Protein AF-A0A8T5AY07-F1 (afdb_monomer)

Sequence (120 aa):
MAVQFAESKLLDCYRVVYEAEKAGANVSGLLKVLNEAGWLLSRAKLAYSNGDLNLAYEYALNCSQKLEGIASQADNLRLEAEHAGRMDFLINYVGSAVGSLAVAVGGYAVWILLKRRENP

Structure (mmCIF, N/CA/C/O backbone):
data_AF-A0A8T5AY07-F1
#
_entry.id   AF-A0A8T5AY07-F1
#
loop_
_atom_site.group_PDB
_atom_site.id
_atom_site.type_symbol
_atom_site.label_atom_id
_atom_site.label_alt_id
_atom_site.label_comp_id
_atom_site.label_asym_id
_atom_site.label_entity_id
_atom_site.label_seq_id
_atom_site.pdbx_PDB_ins_code
_atom_site.Cartn_x
_atom_site.Cartn_y
_atom_site.Cartn_z
_atom_site.occupancy
_atom_site.B_iso_or_equiv
_atom_site.auth_seq_id
_atom_site.auth_comp_id
_atom_site.auth_asym_id
_atom_site.auth_atom_id
_atom_site.pdbx_PDB_model_num
ATOM 1 N N . MET A 1 1 ? -20.041 -1.968 9.993 1.00 73.69 1 MET A N 1
ATOM 2 C CA . MET A 1 1 ? -19.260 -1.649 11.215 1.00 73.69 1 MET A CA 1
ATOM 3 C C . MET A 1 1 ? -17.946 -0.997 10.808 1.00 73.69 1 MET A C 1
ATOM 5 O O . MET A 1 1 ? -17.352 -1.456 9.842 1.00 73.69 1 MET A O 1
ATOM 9 N N . ALA A 1 2 ? -17.487 0.035 11.523 1.00 85.75 2 ALA A N 1
ATOM 10 C CA . ALA A 1 2 ? -16.261 0.774 11.183 1.00 85.75 2 ALA A CA 1
ATOM 11 C C . ALA A 1 2 ? -14.998 -0.109 11.161 1.00 85.75 2 ALA A C 1
ATOM 13 O O . ALA A 1 2 ? -14.164 0.035 10.275 1.00 85.75 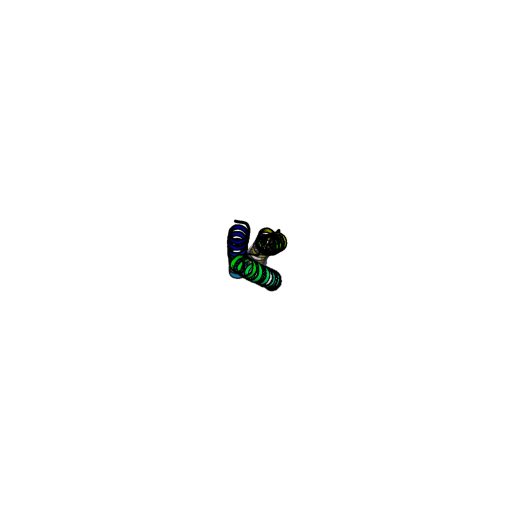2 ALA A O 1
ATOM 14 N N . VAL A 1 3 ? -14.899 -1.082 12.075 1.00 89.25 3 VAL A N 1
ATOM 15 C CA . VAL A 1 3 ? -13.772 -2.031 12.144 1.00 89.25 3 VAL A CA 1
ATOM 16 C C . VAL A 1 3 ? -13.669 -2.892 10.880 1.00 89.25 3 VAL A C 1
ATOM 18 O O . VAL A 1 3 ? -12.589 -3.012 10.314 1.00 89.25 3 VAL A O 1
ATOM 21 N N . GLN A 1 4 ? -14.790 -3.437 10.394 1.00 92.56 4 GLN A N 1
ATOM 22 C CA . GLN A 1 4 ? -14.816 -4.225 9.152 1.00 92.56 4 GLN A CA 1
ATOM 23 C C . GLN A 1 4 ? -14.475 -3.375 7.922 1.00 92.56 4 GLN A C 1
ATOM 25 O O . GLN A 1 4 ? -13.795 -3.845 7.015 1.00 92.56 4 GLN A O 1
ATOM 30 N N . PHE A 1 5 ? -14.922 -2.116 7.895 1.00 92.00 5 PHE A N 1
ATOM 31 C CA . PHE A 1 5 ? -14.569 -1.190 6.820 1.00 92.00 5 PHE A CA 1
ATOM 32 C C . PHE A 1 5 ? -13.061 -0.903 6.799 1.00 92.00 5 PHE A C 1
ATOM 34 O O . PHE A 1 5 ? -12.429 -1.014 5.751 1.00 92.00 5 PHE A O 1
ATOM 41 N N . ALA A 1 6 ? -12.475 -0.606 7.962 1.00 91.94 6 ALA A N 1
ATOM 42 C CA . ALA A 1 6 ? -11.038 -0.392 8.099 1.00 91.94 6 ALA A CA 1
ATOM 43 C C . ALA A 1 6 ? -10.229 -1.646 7.719 1.00 91.94 6 ALA A C 1
ATOM 45 O O . ALA A 1 6 ? -9.196 -1.535 7.067 1.00 91.94 6 ALA A O 1
ATOM 46 N N . GLU A 1 7 ? -10.716 -2.837 8.075 1.00 94.38 7 GLU A N 1
ATOM 47 C CA . GLU A 1 7 ? -10.111 -4.114 7.685 1.00 94.38 7 GLU A CA 1
ATOM 48 C C . GLU A 1 7 ? -10.115 -4.329 6.170 1.00 94.38 7 GLU A C 1
ATOM 50 O O . GLU A 1 7 ? -9.065 -4.615 5.598 1.00 94.38 7 GLU A O 1
ATOM 55 N N . SER A 1 8 ? -11.259 -4.127 5.511 1.00 94.38 8 SER A N 1
ATOM 56 C CA . SER A 1 8 ? -11.348 -4.213 4.048 1.00 94.38 8 SER A CA 1
ATOM 57 C C . SER A 1 8 ? -10.389 -3.231 3.379 1.00 94.38 8 SER A C 1
ATOM 59 O O . SER A 1 8 ? -9.634 -3.615 2.491 1.00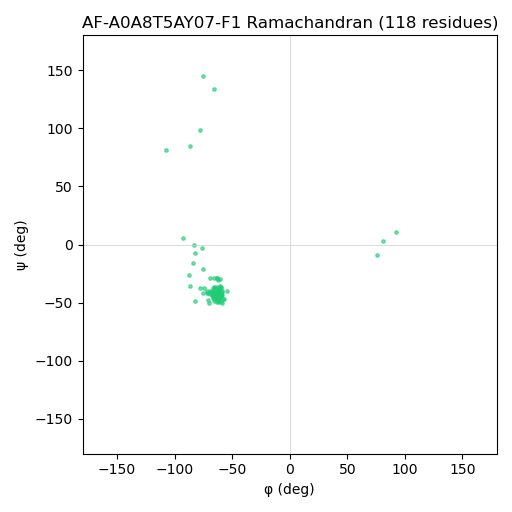 94.38 8 SER A O 1
ATOM 61 N N . LYS A 1 9 ? -10.368 -1.976 3.843 1.00 93.81 9 LYS A N 1
ATOM 62 C CA . LYS A 1 9 ? -9.495 -0.934 3.290 1.00 93.81 9 LYS A CA 1
ATOM 63 C C . LYS A 1 9 ? -8.015 -1.283 3.471 1.00 93.81 9 LYS A C 1
ATOM 65 O O . LYS A 1 9 ? -7.223 -1.081 2.557 1.00 93.81 9 LYS A O 1
ATOM 70 N N . LEU A 1 10 ? -7.640 -1.837 4.626 1.00 94.12 10 LEU A N 1
ATOM 71 C CA . LEU A 1 10 ? -6.270 -2.274 4.896 1.00 94.12 10 LEU A CA 1
ATOM 72 C C . LEU A 1 10 ? -5.845 -3.399 3.946 1.00 94.12 10 LEU A C 1
ATOM 74 O O . LEU A 1 10 ? -4.756 -3.332 3.379 1.00 94.12 10 LEU A O 1
ATOM 78 N N . LEU A 1 11 ? -6.704 -4.402 3.746 1.00 94.94 11 LEU A N 1
ATOM 79 C CA . LEU A 1 11 ? -6.448 -5.509 2.819 1.00 94.94 11 LEU A CA 1
ATOM 80 C C . LEU A 1 11 ? -6.318 -5.024 1.370 1.00 94.94 11 LEU A C 1
ATOM 82 O O . LEU A 1 11 ? -5.425 -5.474 0.650 1.00 94.94 11 LEU A O 1
ATOM 86 N N . ASP A 1 12 ? -7.156 -4.074 0.957 1.00 94.06 12 ASP A N 1
ATOM 87 C CA . ASP A 1 12 ? -7.069 -3.455 -0.365 1.00 94.06 12 ASP A CA 1
ATOM 88 C C . ASP A 1 12 ? -5.741 -2.720 -0.549 1.00 94.06 12 ASP A C 1
ATOM 90 O O . ASP A 1 12 ? -5.049 -2.944 -1.541 1.00 94.06 12 ASP A O 1
ATOM 94 N N . CYS A 1 13 ? -5.324 -1.912 0.429 1.00 93.06 13 CYS A N 1
ATOM 95 C CA . CYS A 1 13 ? -4.035 -1.230 0.367 1.00 93.06 13 CYS A CA 1
ATOM 96 C C . CYS A 1 13 ? -2.851 -2.210 0.361 1.00 93.06 13 CYS A C 1
ATOM 98 O O . CYS A 1 13 ? -1.909 -1.994 -0.397 1.00 93.06 13 CYS A O 1
ATOM 100 N N . TYR A 1 14 ? -2.901 -3.302 1.133 1.00 93.75 14 TYR A N 1
ATOM 101 C CA . TYR A 1 14 ? -1.878 -4.355 1.078 1.00 93.75 14 TYR A CA 1
ATOM 102 C C . TYR A 1 14 ? -1.760 -4.964 -0.317 1.00 93.75 14 TYR A C 1
ATOM 104 O O . TYR A 1 14 ? -0.653 -5.156 -0.811 1.00 93.75 14 TYR A O 1
ATOM 112 N N . ARG A 1 15 ? -2.894 -5.239 -0.966 1.00 94.88 15 ARG A N 1
ATOM 113 C CA . ARG A 1 15 ? -2.927 -5.797 -2.318 1.00 94.88 15 ARG A CA 1
ATOM 114 C C . ARG A 1 15 ? -2.314 -4.848 -3.348 1.00 94.88 15 ARG A C 1
ATOM 116 O O . ARG A 1 15 ? -1.477 -5.291 -4.125 1.00 94.88 15 ARG A O 1
ATOM 123 N N . VAL A 1 16 ? -2.670 -3.562 -3.331 1.00 94.12 16 VAL A N 1
ATOM 124 C CA . VAL A 1 16 ? -2.098 -2.583 -4.278 1.00 94.12 16 VAL A CA 1
ATOM 125 C C . VAL A 1 16 ? -0.595 -2.398 -4.037 1.00 94.12 16 VAL A C 1
ATOM 127 O O . VAL A 1 16 ? 0.188 -2.382 -4.983 1.00 94.12 16 VAL A O 1
ATOM 130 N N . VAL A 1 17 ? -0.162 -2.331 -2.774 1.00 94.25 17 VAL A N 1
ATOM 131 C CA . VAL A 1 17 ? 1.267 -2.257 -2.431 1.00 94.25 17 VAL A CA 1
ATOM 132 C C . VAL A 1 17 ? 2.018 -3.506 -2.898 1.00 94.25 17 VAL A C 1
ATOM 134 O O . VAL A 1 17 ? 3.106 -3.388 -3.451 1.00 94.25 17 VAL A O 1
ATOM 137 N N . TYR A 1 18 ? 1.428 -4.691 -2.751 1.00 93.81 18 TYR A N 1
ATOM 138 C CA . TYR A 1 18 ? 2.011 -5.934 -3.253 1.00 93.81 18 TYR A CA 1
ATOM 139 C C . TYR A 1 18 ? 2.134 -5.954 -4.787 1.00 93.81 18 TYR A C 1
ATOM 141 O O . TYR A 1 18 ? 3.137 -6.418 -5.326 1.00 93.81 18 TYR A O 1
ATOM 149 N N . GLU A 1 19 ? 1.151 -5.417 -5.515 1.00 92.56 19 GLU A N 1
ATOM 150 C CA . GLU A 1 19 ? 1.254 -5.266 -6.972 1.00 92.56 19 GLU A CA 1
ATOM 151 C C . GLU A 1 19 ? 2.375 -4.302 -7.380 1.00 92.56 19 GLU A C 1
ATOM 153 O O . GLU A 1 19 ? 3.097 -4.581 -8.339 1.00 92.56 19 GLU A O 1
ATOM 158 N N . ALA A 1 20 ? 2.559 -3.205 -6.640 1.00 91.69 20 ALA A N 1
ATOM 159 C CA . ALA A 1 20 ? 3.665 -2.277 -6.857 1.00 91.69 20 ALA A CA 1
ATOM 160 C C . ALA A 1 20 ? 5.028 -2.942 -6.598 1.00 91.69 20 ALA A C 1
ATOM 162 O O . ALA A 1 20 ? 5.941 -2.819 -7.414 1.00 91.69 20 ALA A O 1
ATOM 163 N N . GLU A 1 21 ? 5.156 -3.712 -5.514 1.00 92.62 21 GLU A N 1
ATOM 164 C CA . GLU A 1 21 ? 6.363 -4.490 -5.208 1.00 92.62 21 GLU A CA 1
ATOM 165 C C . GLU A 1 21 ? 6.675 -5.507 -6.312 1.00 92.62 21 GLU A C 1
ATOM 167 O O . GLU A 1 21 ? 7.816 -5.616 -6.759 1.00 92.62 21 GLU A O 1
ATOM 172 N N . LYS A 1 22 ? 5.655 -6.214 -6.814 1.00 91.56 22 LYS A N 1
ATOM 173 C CA . LYS A 1 22 ? 5.802 -7.183 -7.907 1.00 91.56 22 LYS A CA 1
ATOM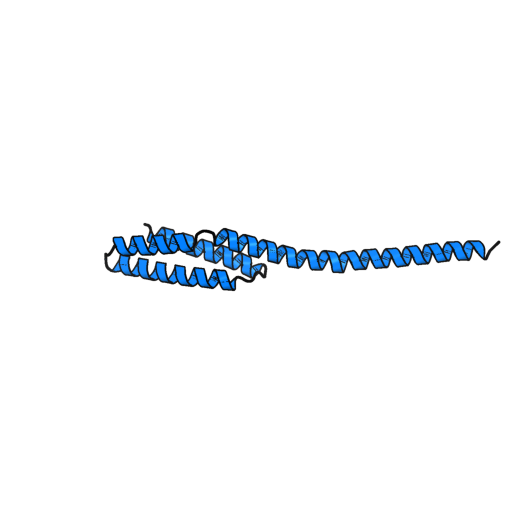 174 C C . LYS A 1 22 ? 6.284 -6.535 -9.209 1.00 91.56 22 LYS A C 1
ATOM 176 O O . LYS A 1 22 ? 6.974 -7.189 -9.988 1.00 91.56 22 LYS A O 1
ATOM 181 N N . ALA A 1 23 ? 5.944 -5.268 -9.440 1.00 88.69 23 ALA A N 1
ATOM 182 C CA . ALA A 1 23 ? 6.474 -4.482 -10.554 1.00 88.69 23 ALA A CA 1
ATOM 183 C C . ALA A 1 23 ? 7.919 -3.993 -10.328 1.00 88.69 23 ALA A C 1
ATOM 185 O O . ALA A 1 23 ? 8.499 -3.380 -11.219 1.00 88.69 23 ALA A O 1
ATOM 186 N N . GLY A 1 24 ? 8.513 -4.272 -9.162 1.00 86.56 24 GLY A N 1
ATOM 187 C CA . GLY A 1 24 ? 9.870 -3.872 -8.795 1.00 86.56 24 GLY A CA 1
ATOM 188 C C . GLY A 1 24 ? 9.949 -2.536 -8.057 1.00 86.56 24 GLY A C 1
ATOM 189 O O . GLY A 1 24 ? 11.044 -1.999 -7.890 1.00 86.56 24 GLY A O 1
ATOM 190 N N . ALA A 1 25 ? 8.818 -1.978 -7.617 1.00 91.62 25 ALA A N 1
ATOM 191 C CA . ALA A 1 25 ? 8.810 -0.703 -6.918 1.00 91.62 25 ALA A CA 1
ATOM 192 C C . ALA A 1 25 ? 9.299 -0.828 -5.466 1.00 91.62 25 ALA A C 1
ATOM 194 O O . ALA A 1 25 ? 9.020 -1.807 -4.771 1.00 91.62 25 ALA A O 1
ATOM 195 N N . ASN A 1 26 ? 9.993 0.199 -4.965 1.00 91.06 26 ASN A N 1
ATOM 196 C CA . ASN A 1 26 ? 10.416 0.238 -3.566 1.00 91.06 26 ASN A CA 1
ATOM 197 C C . ASN A 1 26 ? 9.245 0.623 -2.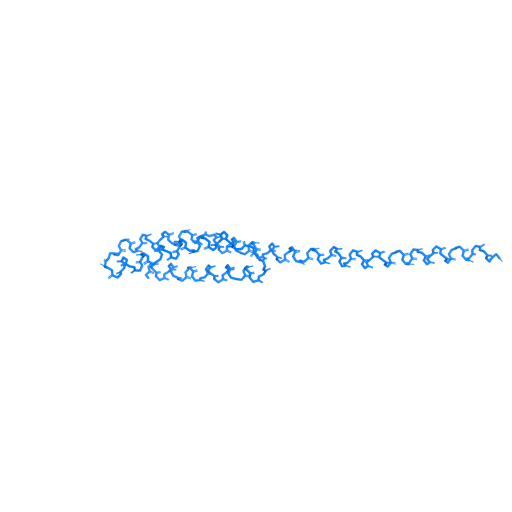649 1.00 91.06 26 ASN A C 1
ATOM 199 O O . ASN A 1 26 ? 8.949 1.799 -2.442 1.00 91.06 26 ASN A O 1
ATOM 203 N N . VAL A 1 27 ? 8.620 -0.384 -2.045 1.00 93.94 27 VAL A N 1
ATOM 204 C CA . VAL A 1 27 ? 7.439 -0.218 -1.185 1.00 93.94 27 VAL A CA 1
ATOM 205 C C . VAL A 1 27 ? 7.750 -0.061 0.307 1.00 93.94 27 VAL A C 1
ATOM 207 O O . VAL A 1 27 ? 6.831 0.009 1.122 1.00 93.94 27 VAL A O 1
ATOM 210 N N . SER A 1 28 ? 9.024 0.026 0.701 1.00 92.38 28 SER A N 1
ATOM 211 C CA . SER A 1 28 ? 9.446 0.006 2.115 1.00 92.38 28 SER A CA 1
ATOM 212 C C . SER A 1 28 ? 8.753 1.078 2.971 1.00 92.38 28 SER A C 1
ATOM 214 O O . SER A 1 28 ? 8.349 0.822 4.107 1.00 92.38 28 SER A O 1
ATOM 216 N N . GLY A 1 29 ? 8.573 2.281 2.414 1.00 91.19 29 GLY A N 1
ATOM 217 C CA . GLY A 1 29 ? 7.855 3.373 3.076 1.00 91.19 29 GLY A CA 1
ATOM 218 C C . GLY A 1 29 ? 6.364 3.079 3.263 1.00 91.19 29 GLY A C 1
ATOM 219 O O . GLY A 1 29 ? 5.820 3.320 4.340 1.00 91.19 29 GLY A O 1
ATOM 220 N N . LEU A 1 30 ? 5.721 2.492 2.250 1.00 92.94 30 LEU A N 1
ATOM 221 C CA . LEU A 1 30 ? 4.299 2.139 2.285 1.00 92.94 30 LEU A CA 1
ATOM 222 C C . LEU A 1 30 ? 4.027 0.990 3.261 1.00 92.94 30 LEU A C 1
ATOM 224 O O . LEU A 1 30 ? 3.068 1.052 4.029 1.00 92.94 30 LEU A O 1
ATOM 228 N N . LEU A 1 31 ? 4.909 -0.014 3.308 1.00 92.88 31 LEU A N 1
ATOM 229 C CA . LEU A 1 31 ? 4.823 -1.119 4.268 1.00 92.88 31 LEU A CA 1
ATOM 230 C C . LEU A 1 31 ? 4.887 -0.637 5.720 1.00 92.88 31 LEU A C 1
ATOM 232 O O . LEU A 1 31 ? 4.175 -1.168 6.573 1.00 92.88 31 LEU A O 1
ATOM 236 N N . LYS A 1 32 ? 5.685 0.397 6.014 1.00 94.00 32 LYS A N 1
ATOM 237 C CA . LYS A 1 32 ? 5.738 0.987 7.358 1.00 94.00 32 LYS A CA 1
ATOM 238 C C . LYS A 1 32 ? 4.385 1.578 7.767 1.00 94.00 32 LYS A C 1
ATOM 240 O O . LYS A 1 32 ? 3.921 1.323 8.877 1.00 94.00 32 LYS A O 1
ATOM 245 N N . VAL A 1 33 ? 3.731 2.307 6.861 1.00 94.12 33 VAL A N 1
ATOM 246 C CA . VAL A 1 33 ? 2.401 2.886 7.114 1.00 94.12 33 VAL A CA 1
ATOM 247 C C . VAL A 1 33 ? 1.338 1.795 7.256 1.00 94.12 33 VAL A C 1
ATOM 249 O O . VAL A 1 33 ? 0.522 1.859 8.175 1.00 94.12 33 VAL A O 1
ATOM 252 N N . LEU A 1 34 ? 1.376 0.764 6.405 1.00 93.94 34 LEU A N 1
ATOM 253 C CA . LEU A 1 34 ? 0.476 -0.390 6.504 1.00 93.94 34 LEU A CA 1
ATOM 254 C C . LEU A 1 34 ? 0.611 -1.111 7.848 1.00 93.94 34 LEU A C 1
ATOM 256 O O . LEU A 1 34 ? -0.395 -1.474 8.454 1.00 93.94 34 LEU A O 1
ATOM 260 N N . ASN A 1 35 ? 1.837 -1.263 8.349 1.00 94.75 35 ASN A N 1
ATOM 261 C CA . ASN A 1 35 ? 2.086 -1.885 9.643 1.00 94.75 35 ASN A CA 1
ATOM 262 C C . ASN A 1 35 ? 1.497 -1.058 10.802 1.00 94.75 35 ASN A C 1
ATOM 264 O O . ASN A 1 35 ? 0.841 -1.598 11.693 1.00 94.75 35 ASN A O 1
ATOM 268 N N . GLU A 1 36 ? 1.666 0.267 10.770 1.00 94.62 36 GLU A N 1
ATOM 269 C CA . GLU A 1 36 ? 1.050 1.167 11.754 1.00 94.62 36 GLU A CA 1
ATOM 270 C C . GLU A 1 36 ? -0.487 1.117 11.701 1.00 94.62 36 GLU A C 1
ATOM 272 O O . GLU A 1 36 ? -1.148 1.080 12.742 1.00 94.62 36 GLU A O 1
ATOM 277 N N . ALA A 1 37 ? -1.068 1.072 10.499 1.00 94.06 37 ALA A N 1
ATOM 278 C CA . ALA A 1 37 ? -2.509 0.927 10.307 1.00 94.06 37 ALA A CA 1
ATOM 279 C C . ALA A 1 37 ? -3.026 -0.436 10.811 1.00 94.06 37 ALA A C 1
ATOM 281 O O . ALA A 1 37 ? -4.052 -0.498 11.493 1.00 94.06 37 ALA A O 1
ATOM 282 N N . GLY A 1 38 ? -2.288 -1.523 10.570 1.00 94.25 38 GLY A N 1
ATOM 283 C CA . GLY A 1 38 ? -2.599 -2.856 11.097 1.00 94.25 38 GLY A CA 1
ATOM 284 C C . GLY A 1 38 ? -2.601 -2.909 12.625 1.00 94.25 38 GLY A C 1
ATOM 285 O O . GLY A 1 38 ? -3.455 -3.561 13.239 1.00 94.25 38 GLY A O 1
ATOM 286 N N . TRP A 1 39 ? -1.711 -2.152 13.264 1.00 95.56 39 TRP A N 1
ATOM 287 C CA . TRP A 1 39 ? -1.698 -2.027 14.716 1.00 95.56 39 TRP A CA 1
ATOM 288 C C . TRP A 1 39 ? -2.920 -1.267 15.256 1.00 95.56 39 TRP A C 1
ATOM 290 O O . TRP A 1 39 ? -3.535 -1.703 16.233 1.00 95.56 39 TRP A O 1
ATOM 300 N N . LEU A 1 40 ? -3.337 -0.184 14.589 1.00 95.00 40 LEU A N 1
ATOM 301 C CA . LEU A 1 40 ? -4.581 0.525 14.921 1.00 95.00 40 LEU A CA 1
ATOM 302 C C . LEU A 1 40 ? -5.809 -0.376 14.757 1.00 95.00 40 LEU A C 1
ATOM 304 O O . LEU A 1 40 ? -6.661 -0.408 15.641 1.00 95.00 40 LEU A O 1
ATOM 308 N N . LEU A 1 41 ? -5.882 -1.157 13.676 1.00 94.81 41 LEU A N 1
ATOM 309 C CA . LEU A 1 41 ? -6.973 -2.110 13.465 1.00 94.81 41 LEU A CA 1
ATOM 310 C C . LEU A 1 41 ? -7.019 -3.179 14.566 1.00 94.81 41 LEU A C 1
ATOM 312 O O . LEU A 1 41 ? -8.097 -3.524 15.047 1.00 94.81 41 LEU A O 1
ATOM 316 N N . SER A 1 42 ? -5.860 -3.674 15.000 1.00 95.88 42 SER A N 1
ATOM 317 C CA . SER A 1 42 ? -5.775 -4.642 16.100 1.00 95.88 42 SER A CA 1
ATOM 318 C C . SER A 1 42 ? -6.318 -4.055 17.406 1.00 95.88 42 SER A C 1
ATOM 320 O O . SER A 1 42 ? -7.101 -4.705 18.099 1.00 95.88 42 SER A O 1
ATOM 322 N N . ARG A 1 43 ? -5.986 -2.793 17.710 1.00 94.81 43 ARG A N 1
ATOM 323 C CA . ARG A 1 43 ? -6.560 -2.070 18.856 1.00 94.81 43 ARG A CA 1
ATOM 324 C C . ARG A 1 43 ? -8.058 -1.830 18.711 1.00 94.81 43 ARG A C 1
ATOM 326 O O . ARG A 1 43 ? -8.781 -1.979 19.690 1.00 94.81 43 ARG A O 1
ATOM 333 N N . ALA A 1 44 ? -8.530 -1.524 17.505 1.00 94.00 44 ALA A N 1
ATOM 334 C CA . ALA A 1 44 ? -9.954 -1.368 17.225 1.00 94.00 44 ALA A CA 1
ATOM 335 C C . ALA A 1 44 ? -10.727 -2.669 17.495 1.00 94.00 44 ALA A C 1
ATOM 337 O O . ALA A 1 44 ? -11.768 -2.645 18.150 1.00 94.00 44 ALA A O 1
ATOM 338 N N . LYS A 1 45 ? -10.192 -3.813 17.045 1.00 94.12 45 LYS A N 1
ATOM 339 C CA . LYS A 1 45 ? -10.764 -5.144 17.300 1.00 94.12 45 LYS A CA 1
ATOM 340 C C . LYS A 1 45 ? -10.777 -5.487 18.792 1.00 94.12 45 LYS A C 1
ATOM 342 O O . LYS A 1 45 ? -11.781 -6.002 19.272 1.00 94.12 45 LYS A O 1
ATOM 347 N N . LEU A 1 46 ? -9.710 -5.156 19.523 1.00 95.81 46 LEU A N 1
ATOM 348 C CA . LEU A 1 46 ? -9.631 -5.375 20.970 1.00 95.81 46 LEU A CA 1
ATOM 349 C C . LEU A 1 46 ? -10.622 -4.495 21.753 1.00 95.81 46 LEU A C 1
ATOM 351 O O . LEU A 1 46 ? -11.306 -4.972 22.653 1.00 95.81 46 LEU A O 1
ATOM 355 N N . ALA A 1 47 ? -10.734 -3.212 21.404 1.00 92.94 47 ALA A N 1
ATOM 356 C CA . ALA A 1 47 ? -11.719 -2.316 22.010 1.00 92.94 47 ALA A CA 1
ATOM 357 C C . ALA A 1 47 ? -13.149 -2.813 21.743 1.00 92.94 47 ALA A C 1
ATOM 359 O O . ALA A 1 47 ? -13.965 -2.875 22.661 1.00 92.94 47 ALA A O 1
ATOM 360 N N . TYR A 1 48 ? -13.414 -3.278 20.517 1.00 92.31 48 TYR A N 1
ATOM 361 C CA . TYR A 1 48 ? -14.696 -3.869 20.147 1.00 92.31 48 TYR A CA 1
ATOM 362 C C . TYR A 1 48 ? -15.009 -5.130 20.964 1.00 92.31 48 TYR A C 1
ATOM 364 O O . TYR A 1 48 ? -16.118 -5.257 21.477 1.00 92.31 48 TYR A O 1
ATOM 372 N N . SER A 1 49 ? -14.037 -6.036 21.146 1.00 93.56 49 SER A N 1
ATOM 373 C CA . SER A 1 49 ? -14.226 -7.236 21.976 1.00 93.56 49 SER A CA 1
ATOM 374 C C . SER A 1 49 ? -14.443 -6.915 23.454 1.00 93.56 49 SER A C 1
ATOM 376 O O . SER A 1 49 ? -15.131 -7.660 24.143 1.00 93.56 49 SER A O 1
ATOM 378 N N . ASN A 1 50 ? -13.894 -5.798 23.932 1.00 94.00 50 ASN A N 1
ATOM 379 C CA . ASN A 1 50 ? -14.069 -5.328 25.306 1.00 94.00 50 ASN A CA 1
ATOM 380 C C . ASN A 1 50 ? -15.380 -4.546 25.514 1.00 94.00 50 ASN A C 1
ATOM 382 O O . ASN A 1 50 ? -15.651 -4.101 26.626 1.00 94.00 50 ASN A O 1
ATOM 386 N N . GLY A 1 51 ? -16.192 -4.368 24.464 1.00 92.69 51 GLY A N 1
ATOM 387 C CA . GLY A 1 51 ? -17.450 -3.619 24.513 1.00 92.69 51 GLY A CA 1
ATOM 388 C C . GLY A 1 51 ? -17.292 -2.098 24.412 1.00 92.69 51 GLY A C 1
ATOM 389 O O . GLY A 1 51 ? -18.293 -1.384 24.456 1.00 92.69 51 GLY A O 1
ATOM 390 N N . ASP A 1 52 ? -16.071 -1.589 24.228 1.00 94.44 52 ASP A N 1
ATOM 391 C CA . ASP A 1 52 ? -15.813 -0.158 24.063 1.00 94.44 52 ASP A CA 1
ATOM 392 C C . ASP A 1 52 ? -15.948 0.252 22.591 1.00 94.44 52 ASP A C 1
ATOM 394 O O . ASP A 1 52 ? -14.992 0.285 21.807 1.00 94.44 52 ASP A O 1
ATOM 398 N N . LEU A 1 53 ? -17.192 0.530 22.200 1.00 92.12 53 LEU A N 1
ATOM 399 C CA . LEU A 1 53 ? -17.537 0.856 20.818 1.00 92.12 53 LEU A CA 1
ATOM 400 C C . LEU A 1 53 ? -16.990 2.219 20.370 1.00 92.12 53 LEU A C 1
ATOM 402 O O . LEU A 1 53 ? -16.710 2.384 19.182 1.00 92.12 53 LEU A O 1
ATOM 406 N N . ASN A 1 54 ? -16.811 3.172 21.292 1.00 94.12 54 ASN A N 1
ATOM 407 C CA . ASN A 1 54 ? -16.264 4.491 20.968 1.00 94.12 54 ASN A CA 1
ATOM 408 C C . ASN 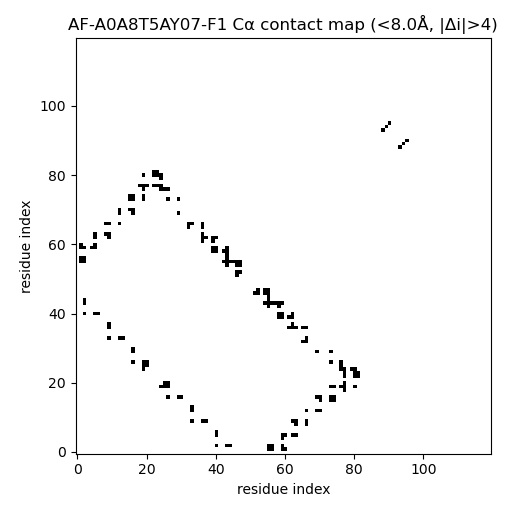A 1 54 ? -14.779 4.387 20.615 1.00 94.12 54 ASN A C 1
ATOM 410 O O . ASN A 1 54 ? -14.379 4.833 19.540 1.00 94.12 54 ASN A O 1
ATOM 414 N N . LEU A 1 55 ? -13.982 3.728 21.462 1.00 93.88 55 LEU A N 1
ATOM 415 C CA . LEU A 1 55 ? -12.563 3.494 21.177 1.00 93.88 55 LEU A CA 1
ATOM 416 C C . LEU A 1 55 ? -12.370 2.619 19.934 1.00 93.88 55 LEU A C 1
ATOM 418 O O . LEU A 1 55 ? -11.484 2.881 19.120 1.00 93.88 55 LEU A O 1
ATOM 422 N N . ALA A 1 56 ? -13.226 1.612 19.735 1.00 93.62 56 ALA A N 1
ATOM 423 C CA . ALA A 1 56 ? -13.200 0.798 18.523 1.00 93.62 56 ALA A CA 1
ATOM 424 C C . ALA A 1 56 ? -13.435 1.637 17.258 1.00 93.62 56 ALA A C 1
ATOM 426 O O . ALA A 1 56 ? -12.736 1.460 16.256 1.00 93.62 56 ALA A O 1
ATOM 427 N N . TYR A 1 57 ? -14.405 2.553 17.302 1.00 94.75 57 TYR A N 1
ATOM 428 C CA . TYR A 1 57 ? -14.698 3.460 16.199 1.00 94.75 57 TYR A CA 1
ATOM 429 C C . TYR A 1 57 ? -13.532 4.416 15.931 1.00 94.75 57 TYR A C 1
ATOM 431 O O . TYR A 1 57 ? -13.099 4.538 14.786 1.00 94.75 57 TYR A O 1
ATOM 439 N N . GLU A 1 58 ? -12.980 5.038 16.972 1.00 95.81 58 GLU A N 1
ATOM 440 C CA . GLU A 1 58 ? -11.873 5.988 16.854 1.00 95.81 58 GLU A CA 1
ATOM 441 C C . GLU A 1 58 ? -10.614 5.331 16.267 1.00 95.81 58 GLU A C 1
ATOM 443 O O . GLU A 1 58 ? -10.008 5.852 15.327 1.00 95.81 58 GLU A O 1
ATOM 448 N N . TYR A 1 59 ? -10.240 4.140 16.747 1.00 95.69 59 TYR A N 1
ATOM 449 C CA . TYR A 1 59 ? -9.105 3.403 16.188 1.00 95.69 59 TYR A CA 1
ATOM 450 C C . TYR A 1 59 ? -9.341 2.963 14.739 1.00 95.69 59 TYR A C 1
ATOM 452 O O . TYR A 1 59 ? -8.423 3.048 13.919 1.00 95.69 59 TYR A O 1
ATOM 460 N N . ALA A 1 60 ? -10.557 2.533 14.392 1.00 93.19 60 ALA A N 1
ATOM 461 C CA . ALA A 1 60 ? -10.898 2.168 13.018 1.00 93.19 60 ALA A CA 1
ATOM 462 C C . ALA A 1 60 ? -10.872 3.379 12.067 1.00 93.19 60 ALA A C 1
ATOM 464 O O . ALA A 1 60 ? -10.423 3.259 10.921 1.00 93.19 60 ALA A O 1
ATOM 465 N N . LEU A 1 61 ? -11.304 4.550 12.542 1.00 94.75 61 LEU A N 1
ATOM 466 C CA . LEU A 1 61 ? -11.248 5.798 11.785 1.00 94.75 61 LEU A CA 1
ATOM 467 C C . LEU A 1 61 ? -9.795 6.222 11.536 1.00 94.75 61 LEU A C 1
ATOM 469 O O . LEU A 1 61 ? -9.417 6.453 10.391 1.00 94.75 61 LEU A O 1
ATOM 473 N N . ASN A 1 62 ? -8.965 6.226 12.583 1.00 93.75 62 ASN A N 1
ATOM 474 C CA . ASN A 1 62 ? -7.537 6.540 12.484 1.00 93.75 62 ASN A CA 1
ATOM 475 C C . ASN A 1 62 ? -6.798 5.581 11.534 1.00 93.75 62 ASN A C 1
ATOM 477 O O . ASN A 1 62 ? -5.952 6.009 10.748 1.00 93.75 62 ASN A O 1
ATOM 481 N N . CYS A 1 63 ? -7.137 4.286 11.567 1.00 93.38 63 CYS A N 1
ATOM 482 C CA . CYS A 1 63 ? -6.632 3.309 10.602 1.00 93.38 63 CYS A CA 1
ATOM 483 C C . CYS A 1 63 ? -7.022 3.708 9.172 1.00 93.38 63 CYS A C 1
ATOM 485 O O . CYS A 1 63 ? -6.167 3.832 8.298 1.00 93.38 63 CYS A O 1
ATOM 487 N N . SER A 1 64 ? -8.305 3.996 8.950 1.00 91.75 64 SER A N 1
ATOM 488 C CA . SER A 1 64 ? -8.822 4.363 7.630 1.00 91.75 64 SER A CA 1
ATOM 489 C C . SER A 1 64 ? -8.196 5.644 7.078 1.00 91.75 64 SER A C 1
ATOM 491 O O . SER A 1 64 ? -7.959 5.701 5.872 1.00 91.75 64 SER A O 1
ATOM 493 N N . GLN A 1 65 ? -7.917 6.630 7.934 1.00 93.19 65 GLN A N 1
ATOM 494 C CA . GLN A 1 65 ? -7.250 7.885 7.575 1.00 93.19 65 GLN A CA 1
ATOM 495 C C . GLN A 1 65 ? -5.777 7.672 7.217 1.00 93.19 65 GLN A C 1
ATOM 497 O O . GLN A 1 65 ? -5.318 8.191 6.207 1.00 93.19 65 GLN A O 1
ATOM 502 N N . LYS A 1 66 ? -5.033 6.848 7.972 1.00 91.75 66 LYS A N 1
ATOM 503 C CA . LYS A 1 66 ? -3.641 6.501 7.614 1.00 91.75 66 LYS A CA 1
ATOM 504 C C . LYS A 1 66 ? -3.526 5.808 6.257 1.00 91.75 66 LYS A C 1
ATOM 506 O O . LYS A 1 66 ? -2.499 5.922 5.598 1.00 91.75 66 LYS A O 1
ATOM 511 N N . LEU A 1 67 ? -4.562 5.073 5.863 1.00 92.19 67 LEU A N 1
ATOM 512 C CA . LEU A 1 67 ? -4.619 4.363 4.588 1.00 92.19 67 LEU A CA 1
ATOM 513 C C . LEU A 1 67 ? -5.032 5.258 3.413 1.00 92.19 67 LEU A C 1
ATOM 515 O O . LEU A 1 67 ? -5.007 4.812 2.265 1.00 92.19 67 LEU A O 1
ATOM 519 N N . GLU A 1 68 ? -5.427 6.508 3.660 1.00 91.88 68 GLU A N 1
ATOM 520 C CA . GLU A 1 68 ? -5.740 7.439 2.579 1.00 91.88 68 GLU A CA 1
ATOM 521 C C . GLU A 1 68 ? -4.495 7.763 1.756 1.00 91.88 68 GLU A C 1
ATOM 523 O O . GLU A 1 68 ? -3.406 7.998 2.271 1.00 91.88 68 GLU A O 1
ATOM 528 N N . GLY A 1 69 ? -4.653 7.726 0.435 1.00 87.75 69 GLY A N 1
ATOM 529 C CA . GLY A 1 69 ? -3.568 8.002 -0.501 1.00 87.75 69 GLY A CA 1
ATOM 530 C C . GLY A 1 69 ? -2.542 6.877 -0.669 1.00 87.75 69 GLY A C 1
ATOM 531 O O . GLY A 1 69 ? -1.755 6.962 -1.607 1.00 87.75 69 GLY A O 1
ATOM 532 N N . ILE A 1 70 ? -2.559 5.805 0.140 1.00 92.31 70 ILE A N 1
ATOM 533 C CA . ILE A 1 70 ? -1.624 4.672 -0.025 1.00 92.31 70 ILE A CA 1
ATOM 534 C C . ILE A 1 70 ? -1.802 4.001 -1.387 1.00 92.31 70 ILE A C 1
ATOM 536 O O . ILE A 1 70 ? -0.812 3.739 -2.061 1.00 92.31 70 ILE A O 1
ATOM 540 N N . ALA A 1 71 ? -3.045 3.775 -1.820 1.00 89.56 71 ALA A N 1
ATOM 541 C CA . ALA A 1 71 ? -3.317 3.172 -3.125 1.00 89.56 71 ALA A CA 1
ATOM 542 C C . ALA A 1 71 ? -2.737 4.016 -4.276 1.00 89.56 71 ALA A C 1
ATOM 544 O O . ALA A 1 71 ? -2.055 3.486 -5.141 1.00 89.56 71 ALA A O 1
ATOM 545 N N . SER A 1 72 ? -2.918 5.341 -4.230 1.00 91.00 72 SER A N 1
ATOM 546 C CA . SER A 1 72 ? -2.373 6.247 -5.250 1.00 91.00 72 SER A CA 1
ATOM 547 C C . SER A 1 72 ? -0.844 6.307 -5.230 1.00 91.00 72 SER A C 1
ATOM 549 O O . SER A 1 72 ? -0.225 6.336 -6.288 1.00 91.00 72 SER A O 1
ATOM 551 N N . GLN A 1 73 ? -0.223 6.309 -4.047 1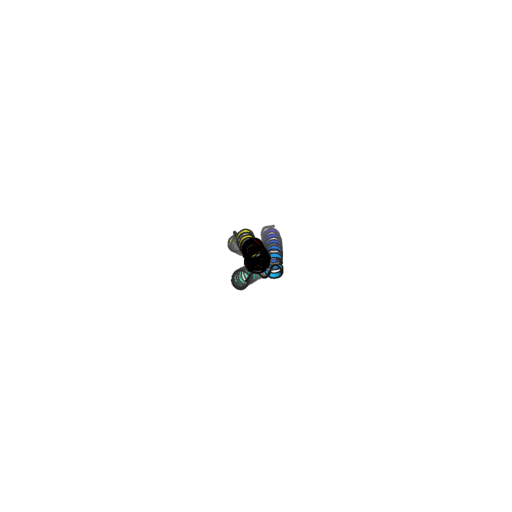.00 91.62 73 GLN A N 1
ATOM 552 C CA . GLN A 1 73 ? 1.237 6.273 -3.930 1.00 91.62 73 GLN A CA 1
ATOM 553 C C . GLN A 1 73 ? 1.813 4.952 -4.447 1.00 91.62 73 GLN A C 1
ATOM 555 O O . GLN A 1 73 ? 2.821 4.961 -5.148 1.00 91.62 73 GLN A O 1
ATOM 560 N N . ALA A 1 74 ? 1.165 3.829 -4.129 1.00 90.81 74 ALA A N 1
ATOM 561 C CA . ALA A 1 74 ? 1.546 2.514 -4.626 1.00 90.81 74 ALA A CA 1
ATOM 562 C C . ALA A 1 74 ? 1.427 2.433 -6.155 1.00 90.81 74 ALA A C 1
ATOM 564 O O . ALA A 1 74 ? 2.362 1.975 -6.804 1.00 90.81 74 ALA A O 1
ATOM 565 N N . ASP A 1 75 ? 0.337 2.942 -6.734 1.00 91.31 75 ASP A N 1
ATOM 566 C CA . ASP A 1 75 ? 0.165 3.001 -8.189 1.00 91.31 75 ASP A CA 1
ATOM 567 C C . ASP A 1 75 ? 1.227 3.879 -8.862 1.00 91.31 75 ASP A C 1
ATOM 569 O O . ASP A 1 75 ? 1.798 3.477 -9.873 1.00 91.31 75 ASP A O 1
ATOM 573 N N . ASN A 1 76 ? 1.555 5.042 -8.290 1.00 91.06 76 ASN A N 1
ATOM 574 C CA . ASN A 1 76 ? 2.621 5.897 -8.820 1.00 91.06 76 ASN A CA 1
ATOM 575 C C . ASN A 1 76 ? 3.977 5.181 -8.800 1.00 91.06 76 ASN A C 1
ATOM 577 O O . ASN A 1 76 ? 4.676 5.160 -9.809 1.00 91.06 76 ASN A O 1
ATOM 581 N N . LEU A 1 77 ? 4.314 4.530 -7.685 1.00 91.00 77 LEU A N 1
ATOM 582 C CA . LEU A 1 77 ? 5.537 3.738 -7.555 1.00 91.00 77 LEU A CA 1
ATOM 583 C C . LEU A 1 77 ? 5.569 2.562 -8.544 1.00 91.00 77 LEU A C 1
ATOM 585 O O . LEU A 1 77 ? 6.618 2.268 -9.118 1.00 91.00 77 LEU A O 1
ATOM 589 N N . ARG A 1 78 ? 4.422 1.916 -8.790 1.00 89.50 78 ARG A N 1
ATOM 590 C CA . ARG A 1 78 ? 4.282 0.868 -9.809 1.00 89.50 78 ARG A CA 1
ATOM 591 C C . ARG A 1 78 ? 4.577 1.413 -11.204 1.00 89.50 78 ARG A C 1
ATOM 593 O O . ARG A 1 78 ? 5.370 0.821 -11.930 1.00 89.50 78 ARG A O 1
ATOM 600 N N . LEU A 1 79 ? 3.970 2.544 -11.565 1.00 87.69 79 LEU A N 1
ATOM 601 C CA . LEU A 1 79 ? 4.176 3.194 -12.862 1.00 87.69 79 LEU A CA 1
ATOM 602 C C . LEU A 1 79 ? 5.633 3.633 -13.050 1.00 87.69 79 LEU A C 1
ATOM 604 O O . LEU A 1 79 ? 6.192 3.443 -14.129 1.00 87.69 79 LEU A O 1
ATOM 608 N N . GLU A 1 80 ? 6.267 4.177 -12.011 1.00 86.56 80 GLU A N 1
ATOM 609 C CA . GLU A 1 80 ? 7.690 4.532 -12.034 1.00 86.56 80 GLU A CA 1
ATOM 610 C C . GLU A 1 80 ? 8.577 3.306 -12.270 1.00 86.56 80 GLU A C 1
ATOM 612 O O . GLU A 1 80 ? 9.466 3.353 -13.122 1.00 86.56 80 GLU A O 1
ATOM 617 N N . ALA A 1 81 ? 8.309 2.191 -11.585 1.00 85.50 81 ALA A N 1
ATOM 618 C CA . ALA A 1 81 ? 9.056 0.949 -11.767 1.00 85.50 81 ALA A CA 1
ATOM 619 C C . ALA A 1 81 ? 8.872 0.359 -13.180 1.00 85.50 81 ALA A C 1
ATOM 621 O O . ALA A 1 81 ? 9.845 -0.033 -13.830 1.00 85.50 81 ALA A O 1
ATOM 622 N N . GLU A 1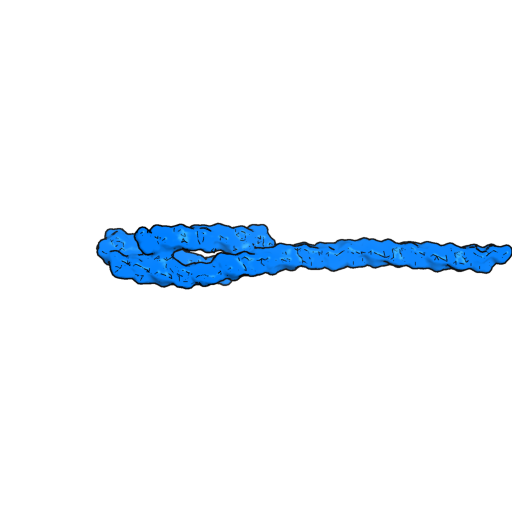 82 ? 7.644 0.374 -13.709 1.00 82.56 82 GLU A N 1
ATOM 623 C CA . GLU A 1 82 ? 7.352 -0.055 -15.081 1.00 82.56 82 GLU A CA 1
ATOM 624 C C . GLU A 1 82 ? 8.024 0.835 -16.139 1.00 82.56 82 GLU A C 1
ATOM 626 O O . GLU A 1 82 ? 8.457 0.342 -17.187 1.00 82.56 82 GLU A O 1
ATOM 631 N N . HIS A 1 83 ? 8.108 2.146 -15.896 1.00 73.94 83 HIS A N 1
ATOM 632 C CA . HIS A 1 83 ? 8.757 3.088 -16.806 1.00 73.94 83 HIS A CA 1
ATOM 633 C C . HIS A 1 83 ? 10.280 2.996 -16.757 1.00 73.94 83 HIS A C 1
ATOM 635 O O . HIS A 1 83 ? 10.903 2.991 -17.822 1.00 73.94 83 HIS A O 1
ATOM 641 N N . ALA A 1 84 ? 10.870 2.864 -15.567 1.00 67.12 84 ALA A N 1
ATOM 642 C CA . ALA A 1 84 ? 12.305 2.654 -15.404 1.00 67.12 84 ALA A CA 1
ATOM 643 C C . ALA A 1 84 ? 12.763 1.404 -16.175 1.00 67.12 84 ALA A C 1
ATOM 645 O O . ALA A 1 84 ? 13.680 1.484 -16.990 1.00 67.12 84 ALA A O 1
ATOM 646 N N . GLY A 1 85 ? 12.036 0.286 -16.046 1.00 58.75 85 GLY A N 1
ATOM 647 C CA . GLY A 1 85 ? 12.337 -0.934 -16.802 1.00 58.75 85 GLY A CA 1
ATOM 648 C C . GLY A 1 85 ? 12.202 -0.789 -18.327 1.00 58.75 85 GLY A C 1
ATOM 649 O O . GLY A 1 85 ? 12.898 -1.469 -19.082 1.00 58.75 85 GLY A O 1
ATOM 650 N N . ARG A 1 86 ? 11.330 0.105 -18.812 1.00 55.44 86 ARG A N 1
ATOM 651 C CA . ARG A 1 86 ? 11.057 0.284 -20.251 1.00 55.44 86 ARG A CA 1
ATOM 652 C C . ARG A 1 86 ? 12.019 1.257 -20.932 1.00 55.44 86 ARG A C 1
ATOM 654 O O . ARG A 1 86 ? 12.366 1.058 -22.097 1.00 55.44 86 ARG A O 1
ATOM 661 N N . MET A 1 87 ? 12.432 2.312 -20.233 1.00 52.00 87 MET A N 1
ATOM 662 C CA . MET A 1 87 ? 13.268 3.374 -20.799 1.00 52.00 87 MET A CA 1
ATOM 663 C C . MET A 1 87 ? 14.720 2.917 -20.984 1.00 52.00 87 MET A C 1
ATOM 665 O O . MET A 1 87 ? 15.308 3.185 -22.035 1.00 52.00 87 MET A O 1
ATOM 669 N N . ASP A 1 88 ? 15.240 2.122 -20.044 1.00 53.97 88 ASP A N 1
ATOM 670 C CA . ASP A 1 88 ? 16.556 1.486 -20.170 1.00 53.97 88 ASP A CA 1
ATOM 671 C C . ASP A 1 88 ? 16.607 0.521 -21.361 1.00 53.97 88 ASP A C 1
ATOM 673 O O . ASP A 1 88 ? 17.582 0.502 -22.114 1.00 53.97 88 ASP A O 1
ATOM 677 N N . PHE A 1 89 ? 15.525 -0.225 -21.602 1.00 52.66 89 PHE A N 1
ATOM 678 C CA . PHE A 1 89 ? 15.422 -1.118 -22.757 1.00 52.66 89 PHE A CA 1
ATOM 679 C C . PHE A 1 89 ? 15.385 -0.355 -24.085 1.00 52.66 89 PHE A C 1
ATOM 681 O O . PHE A 1 89 ? 16.086 -0.723 -25.026 1.00 52.66 89 PHE A O 1
ATOM 688 N N . LEU A 1 90 ? 14.591 0.714 -24.182 1.00 57.22 90 LEU A N 1
ATOM 689 C CA . LEU A 1 90 ? 14.442 1.476 -25.425 1.00 57.22 90 LEU A CA 1
ATOM 690 C C . LEU A 1 90 ? 15.737 2.191 -25.827 1.00 57.22 90 LEU A C 1
ATOM 692 O O . LEU A 1 90 ? 16.142 2.098 -26.985 1.00 57.22 90 LEU A O 1
ATOM 696 N N . ILE A 1 91 ? 16.408 2.870 -24.894 1.00 56.38 91 ILE A N 1
ATOM 697 C CA . ILE A 1 91 ? 17.617 3.639 -25.215 1.00 56.38 91 ILE A CA 1
ATOM 698 C C . ILE A 1 91 ? 18.791 2.704 -25.526 1.00 56.38 91 ILE A C 1
ATOM 700 O O . ILE A 1 91 ? 19.430 2.871 -26.567 1.00 56.38 91 ILE A O 1
ATOM 704 N N . ASN A 1 92 ? 19.051 1.688 -24.692 1.00 55.56 92 ASN A N 1
ATOM 705 C CA . ASN A 1 92 ? 20.188 0.795 -24.935 1.00 55.56 92 ASN A CA 1
ATOM 706 C C . ASN A 1 92 ? 19.972 -0.122 -26.143 1.00 55.56 92 ASN A C 1
ATOM 708 O O . ASN A 1 92 ? 20.900 -0.319 -26.928 1.00 55.56 92 ASN A O 1
ATOM 712 N N . TYR A 1 93 ? 18.774 -0.684 -26.319 1.00 52.56 93 TYR A N 1
ATOM 713 C CA . TYR A 1 93 ? 18.549 -1.686 -27.361 1.00 52.56 93 TYR A CA 1
ATOM 714 C C . TYR A 1 93 ? 18.304 -1.051 -28.735 1.00 52.56 93 TYR A C 1
ATOM 716 O O . TYR A 1 93 ? 18.951 -1.414 -29.718 1.00 52.56 93 TYR A O 1
ATOM 724 N N . VAL A 1 94 ? 17.409 -0.060 -28.817 1.00 59.56 94 VAL A N 1
ATOM 725 C CA . VAL A 1 94 ? 17.051 0.570 -30.101 1.00 59.56 94 VAL A CA 1
ATOM 726 C C . VAL A 1 94 ? 18.127 1.559 -30.544 1.00 59.56 94 VAL A C 1
ATOM 728 O O . VAL A 1 94 ? 18.469 1.595 -31.726 1.00 59.56 94 VAL A O 1
ATOM 731 N N . GLY A 1 95 ? 18.729 2.304 -29.609 1.00 56.97 95 GLY A N 1
ATOM 732 C CA . GLY A 1 95 ? 19.826 3.225 -29.919 1.00 56.97 95 GLY A CA 1
ATOM 733 C C . GLY A 1 95 ? 21.038 2.516 -30.531 1.00 56.97 95 GLY A C 1
ATOM 734 O O . GLY A 1 95 ? 21.586 2.976 -31.534 1.00 56.97 95 GLY A O 1
ATOM 735 N N . SER A 1 96 ? 21.416 1.352 -29.990 1.00 58.34 96 SER A N 1
ATOM 736 C CA . SER A 1 96 ? 22.551 0.571 -30.498 1.00 58.34 96 SER A CA 1
ATOM 737 C C . SER A 1 96 ? 22.259 -0.099 -31.849 1.00 58.34 96 SER A C 1
ATOM 739 O O . SER A 1 96 ? 23.089 -0.053 -32.766 1.00 58.34 96 SER A O 1
ATOM 741 N N . ALA A 1 97 ? 21.060 -0.664 -32.027 1.00 63.81 97 ALA A N 1
ATOM 742 C CA . ALA A 1 97 ? 20.674 -1.329 -33.273 1.00 63.81 97 ALA A CA 1
ATOM 743 C C . ALA A 1 97 ? 20.570 -0.351 -34.460 1.00 63.81 97 ALA A C 1
ATOM 745 O O . ALA A 1 97 ? 21.051 -0.637 -35.556 1.00 63.81 97 ALA A O 1
ATOM 746 N N . VAL A 1 98 ? 19.993 0.835 -34.246 1.00 71.19 98 VAL A N 1
ATOM 747 C CA . VAL A 1 98 ? 19.891 1.859 -35.300 1.00 71.19 98 VAL A CA 1
ATOM 748 C C . VAL A 1 98 ? 21.257 2.483 -35.593 1.00 71.19 98 VAL A C 1
ATOM 750 O O . VAL A 1 98 ? 21.604 2.682 -36.759 1.00 71.19 98 VAL A O 1
ATOM 753 N N . GLY A 1 99 ? 22.067 2.739 -34.560 1.00 67.12 99 GLY A N 1
ATOM 754 C CA . GLY A 1 99 ? 23.414 3.289 -34.728 1.00 67.12 99 GLY A CA 1
ATOM 755 C C . GLY A 1 99 ? 24.335 2.374 -35.539 1.00 67.12 99 GLY A C 1
ATOM 756 O O . GLY A 1 99 ? 25.018 2.831 -36.454 1.00 67.12 99 GLY A O 1
ATOM 757 N N . SER A 1 100 ? 24.312 1.068 -35.263 1.00 69.75 100 SER A N 1
ATOM 758 C CA . SER A 1 100 ? 25.130 0.086 -35.989 1.00 69.75 100 SER A CA 1
ATOM 759 C C . SER A 1 100 ? 24.730 -0.048 -37.465 1.00 69.75 100 SER A C 1
ATOM 761 O O . SER A 1 100 ? 25.603 -0.070 -38.336 1.00 69.75 100 SER A O 1
ATOM 763 N N . LEU A 1 101 ? 23.429 -0.041 -37.774 1.00 74.00 101 LEU A N 1
ATOM 764 C CA . LEU A 1 101 ? 22.939 -0.042 -39.158 1.00 74.00 101 LEU A CA 1
ATOM 765 C C . LEU A 1 101 ? 23.322 1.235 -39.917 1.00 74.00 101 LEU A C 1
ATOM 767 O O . LEU A 1 101 ? 23.736 1.155 -41.074 1.00 74.00 101 LEU A O 1
ATOM 771 N N . ALA A 1 102 ? 23.242 2.404 -39.276 1.00 77.75 102 ALA A N 1
ATOM 772 C CA . ALA A 1 102 ? 23.623 3.671 -39.897 1.00 77.75 102 ALA A CA 1
ATOM 773 C C . ALA A 1 102 ? 25.114 3.708 -40.276 1.00 77.75 102 ALA A C 1
ATOM 775 O O . ALA A 1 102 ? 25.460 4.141 -41.376 1.00 77.75 102 ALA A O 1
ATOM 77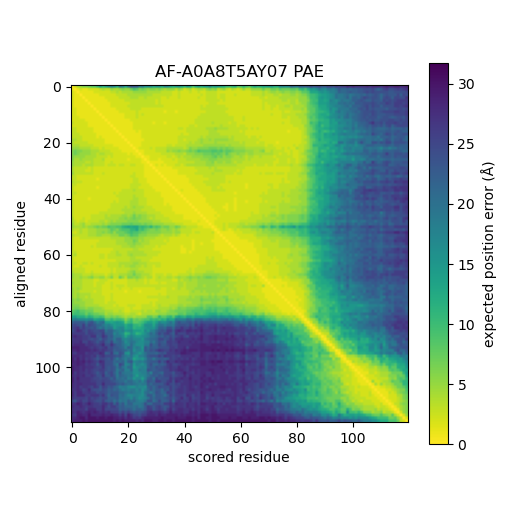6 N N . VAL A 1 103 ? 25.996 3.199 -39.406 1.00 80.12 103 VAL A N 1
ATOM 777 C CA . VAL A 1 103 ? 27.439 3.112 -39.687 1.00 80.12 103 VAL A CA 1
ATOM 778 C C . VAL A 1 103 ? 27.724 2.122 -40.819 1.00 80.12 103 VAL A C 1
ATOM 780 O O . VAL A 1 103 ? 28.526 2.426 -41.701 1.00 80.12 103 VAL A O 1
ATOM 783 N N . ALA A 1 104 ? 27.044 0.971 -40.848 1.00 79.25 104 ALA A N 1
ATOM 784 C CA . ALA A 1 104 ? 27.215 -0.018 -41.91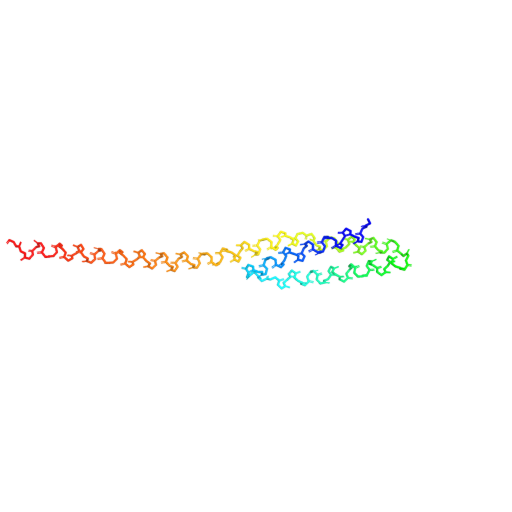1 1.00 79.25 104 ALA A CA 1
ATOM 785 C C . ALA A 1 104 ? 26.772 0.520 -43.284 1.00 79.25 104 ALA A C 1
ATOM 787 O O . ALA A 1 104 ? 27.512 0.403 -44.262 1.00 79.25 104 ALA A O 1
ATOM 788 N N . VAL A 1 105 ? 25.599 1.160 -43.359 1.00 82.75 105 VAL A N 1
ATOM 789 C CA . VAL A 1 105 ? 25.085 1.756 -44.604 1.00 82.75 105 VAL A CA 1
ATOM 790 C C . VAL A 1 105 ? 25.941 2.943 -45.039 1.00 82.75 105 VAL A C 1
ATOM 792 O O . VAL A 1 105 ? 26.286 3.043 -46.215 1.00 82.75 105 VAL A O 1
ATOM 795 N N . GLY A 1 106 ? 26.334 3.814 -44.106 1.00 83.88 106 GLY A N 1
ATOM 796 C CA . GLY A 1 106 ? 27.228 4.937 -44.385 1.00 83.88 106 GLY A CA 1
ATOM 797 C C . GLY A 1 106 ? 28.583 4.472 -44.921 1.00 83.88 106 GLY A C 1
ATOM 798 O O . GLY A 1 106 ? 29.025 4.943 -45.968 1.00 83.88 106 GLY A O 1
ATOM 799 N N . GLY A 1 107 ? 29.207 3.490 -44.265 1.00 83.25 107 GLY A N 1
ATOM 800 C CA . GLY A 1 107 ? 30.465 2.893 -44.715 1.00 83.25 107 GLY A CA 1
ATOM 801 C C . GLY A 1 107 ? 30.348 2.238 -46.092 1.00 83.25 107 GLY A C 1
ATOM 802 O O . GLY A 1 107 ? 31.203 2.446 -46.953 1.00 83.25 107 GLY A O 1
ATOM 803 N N . TYR A 1 108 ? 29.256 1.513 -46.346 1.00 84.56 108 TYR A N 1
ATOM 804 C CA . TYR A 1 108 ? 29.002 0.885 -47.642 1.00 84.56 108 TYR A CA 1
ATOM 805 C C . TYR A 1 108 ? 28.766 1.910 -48.762 1.00 84.56 108 TYR A C 1
ATOM 807 O O . TYR A 1 108 ? 29.293 1.761 -49.865 1.00 84.56 108 TYR A O 1
ATOM 815 N N . ALA A 1 109 ? 28.032 2.989 -48.482 1.00 84.12 109 ALA A N 1
ATOM 816 C CA . ALA A 1 109 ? 27.804 4.071 -49.436 1.00 84.12 109 ALA A CA 1
ATOM 817 C C . ALA A 1 109 ? 29.110 4.799 -49.796 1.00 84.12 109 ALA A C 1
ATOM 819 O O . ALA A 1 109 ? 29.379 5.043 -50.974 1.00 84.12 109 ALA A O 1
ATOM 820 N N . VAL A 1 110 ? 29.953 5.086 -48.798 1.00 86.38 110 VAL A N 1
ATOM 821 C CA . VAL A 1 110 ? 31.284 5.681 -49.004 1.00 86.38 110 VAL A CA 1
ATOM 822 C C . VAL A 1 110 ? 32.172 4.754 -49.838 1.00 86.38 110 VAL A C 1
ATOM 824 O O . VAL A 1 110 ? 32.819 5.211 -50.780 1.00 86.38 110 VAL A O 1
ATOM 827 N N . TRP A 1 111 ? 32.149 3.448 -49.560 1.00 80.62 111 TRP A N 1
ATOM 828 C CA . TRP A 1 111 ? 32.893 2.447 -50.326 1.00 80.62 111 TRP A CA 1
ATOM 829 C C . TRP A 1 111 ? 32.456 2.380 -51.796 1.00 80.62 111 TRP A C 1
ATOM 831 O O . TRP A 1 111 ? 33.298 2.360 -52.694 1.00 80.62 111 TRP A O 1
ATOM 841 N N . ILE A 1 112 ? 31.145 2.393 -52.068 1.00 83.50 112 ILE A N 1
ATOM 842 C CA . ILE A 1 112 ? 30.619 2.413 -53.442 1.00 83.50 112 ILE A CA 1
ATOM 843 C C . ILE A 1 112 ? 31.046 3.685 -54.178 1.00 83.50 112 ILE A C 1
ATOM 845 O O . ILE A 1 112 ? 31.460 3.605 -55.335 1.00 83.50 112 ILE A O 1
ATOM 849 N N . LEU A 1 113 ? 30.958 4.851 -53.532 1.00 82.75 113 LEU A N 1
ATOM 850 C CA . LEU A 1 113 ? 31.335 6.122 -54.151 1.00 82.75 113 LEU A CA 1
ATOM 851 C C . LEU A 1 113 ? 32.830 6.180 -54.482 1.00 82.75 113 LEU A C 1
ATOM 853 O O . LEU A 1 113 ? 33.185 6.627 -55.573 1.00 82.75 113 LEU A O 1
ATOM 857 N N . LEU A 1 114 ? 33.691 5.684 -53.589 1.00 81.81 114 LEU A N 1
ATOM 858 C CA . LEU A 1 114 ? 35.131 5.572 -53.840 1.00 81.81 114 LEU A CA 1
ATOM 859 C C . LEU A 1 114 ? 35.426 4.613 -54.998 1.00 81.81 114 LEU A C 1
ATOM 861 O O . LEU A 1 114 ? 36.090 5.000 -55.958 1.00 81.81 114 LEU A O 1
ATOM 865 N N . LYS A 1 115 ? 34.842 3.409 -54.981 1.00 74.38 115 LYS A N 1
ATOM 866 C CA . LYS A 1 115 ? 35.050 2.399 -56.030 1.00 74.38 115 LYS A CA 1
ATOM 867 C C . LYS A 1 115 ? 34.552 2.843 -57.411 1.00 74.38 115 LYS A C 1
ATOM 869 O O . LYS A 1 115 ? 35.091 2.420 -58.433 1.00 74.38 115 LYS A O 1
ATOM 874 N N . ARG A 1 116 ? 33.530 3.703 -57.459 1.00 72.38 116 ARG A N 1
ATOM 875 C CA . ARG A 1 116 ? 33.019 4.304 -58.701 1.00 72.38 116 ARG A CA 1
ATOM 876 C C . ARG A 1 116 ? 33.930 5.408 -59.248 1.00 72.38 116 ARG A C 1
ATOM 878 O O . ARG A 1 116 ? 33.841 5.723 -60.425 1.00 72.38 116 ARG A O 1
ATOM 885 N N . ARG A 1 117 ? 34.787 5.996 -58.408 1.00 66.44 117 ARG A N 1
ATOM 886 C CA . ARG A 1 117 ? 35.778 7.011 -58.800 1.00 66.44 117 ARG A CA 1
ATOM 887 C C . ARG A 1 117 ? 37.104 6.406 -59.266 1.00 66.44 117 ARG A C 1
ATOM 889 O O . ARG A 1 117 ? 37.812 7.046 -60.031 1.00 66.44 117 ARG A O 1
ATOM 896 N N . GLU A 1 118 ? 37.428 5.207 -58.788 1.00 63.12 118 GLU A N 1
ATOM 897 C CA . GLU A 1 118 ? 38.663 4.479 -59.114 1.00 63.12 118 GLU A CA 1
ATOM 898 C C . GLU A 1 118 ? 38.593 3.680 -60.426 1.00 63.12 118 GLU A C 1
ATOM 900 O O . GLU A 1 118 ? 39.635 3.326 -60.968 1.00 63.12 118 GLU A O 1
ATOM 905 N N . ASN A 1 119 ? 37.393 3.435 -60.966 1.00 52.25 119 ASN A N 1
ATOM 906 C CA . ASN A 1 119 ? 37.201 2.914 -62.324 1.00 52.25 119 ASN A CA 1
ATOM 907 C C . ASN A 1 119 ? 36.648 4.029 -63.235 1.00 52.25 119 ASN A C 1
ATOM 909 O O . ASN A 1 119 ? 35.425 4.104 -63.389 1.00 52.25 119 ASN A O 1
ATOM 913 N N . PRO A 1 120 ? 37.495 4.937 -63.759 1.00 55.34 120 PRO A N 1
ATOM 914 C CA . PRO A 1 120 ? 37.112 5.839 -64.843 1.00 55.34 120 PRO A CA 1
ATOM 915 C C . PRO A 1 120 ? 36.872 5.091 -66.162 1.00 55.34 120 PRO A C 1
ATOM 917 O O . PRO A 1 120 ? 37.535 4.054 -66.397 1.00 55.34 120 PRO A O 1
#

Foldseek 3Di:
DLLVVLVVLLVVLVVLLVLLVVLVFDCVVLVVLSVVLVVLSVQLVVCVVVVNNVSNNVSSVVSNVSSPCSNVVSVVRSVVSNVVVVVVCCCVPVVVVVVVVVVVVVVVVVVVVVVVVVPD

Nearest PDB structures (foldseek):
  9eom-assembly1_A-2  TM=2.706E-01  e=7.220E-02  Synechocystis sp. PCC 6803
  9eom-assembly1_A-4  TM=2.706E-01  e=7.220E-02  Synechocystis sp. PCC 6803
  9eom-assembly1_A-6  TM=2.706E-01  e=7.220E-02  Synechocystis sp. PCC 6803
  9eon-assembly1_A  TM=2.676E-01  e=7.220E-02  Synechocystis sp. PCC 6803

Radius of gyration: 28.66 Å; Cα contacts (8 Å, |Δi|>4): 103; chains: 1; bounding box: 58×15×90 Å

pLDDT: mean 84.83, std 13.08, range [52.0, 95.88]

Solvent-accessible surface area (backbone atoms only — not comparable to full-atom values): 6100 Å² total; per-residue (Å²): 108,56,53,60,51,28,48,52,52,50,54,51,40,51,51,42,39,49,54,11,38,74,48,65,20,90,44,69,70,56,53,52,51,51,51,55,27,51,51,29,42,51,50,10,53,51,27,45,74,71,69,38,57,64,60,10,42,52,28,10,48,54,20,46,57,67,53,57,64,46,52,61,53,22,52,51,39,21,52,50,27,53,46,56,64,47,53,58,49,48,53,59,53,51,50,48,56,54,51,52,50,51,52,52,52,51,53,50,52,52,49,50,55,50,57,58,64,75,59,122

Secondary structure (DSSP, 8-state):
-HHHHHHHHHHHHHHHHHHHHHTT---HHHHHHHHHHHHHHHHHHHHHHTT-HHHHHHHHHHHHHHTTTHHHHHHHHHHHHHHHHHHHHIIIIIHHHHHHHHHHHHHHHHHHHHHHHH--

Mean predicted aligned error: 11.44 Å